Protein AF-A0A9E5VQ15-F1 (afdb_monomer_lite)

Secondary structure (DSSP, 8-state):
-----------------------PPPPPEEEEEEEEEEE---S--SS--EEEEEEEEETPPP--PPPPP---S-TT--EEEEEESSSS-SSGGGS--TTT-----SSSEEEEEEEEE-

Sequence (118 aa):
MKNKISSLLLVGFALLSLPGCKKTPDPIDESKTITVNFYVDYNYAAEQIIYHTCDVYLNAKITDIPANPTENMFVDFPNFLGWSSQQLIDDVNDLWDFEVDIVDTTYSTLSIYGIWTE

Radius of gyration: 24.03 Å; chains: 1; bounding box: 66×56×57 Å

Foldseek 3Di:
DDDDDDDDDDDDPPPPDDDPPPPDQDDFDPVAKAKEFEFADQPDDPDTDTPDIDIDTASAFDPPDDDQDCDDPDPQFNAFLAKALDSDDPDSVRHDDSVPDGRHDPDSYGYIYTDTHD

Structure (mmCIF, N/CA/C/O backbone):
data_AF-A0A9E5VQ15-F1
#
_entry.id   AF-A0A9E5VQ15-F1
#
loop_
_atom_site.group_PDB
_atom_site.id
_atom_site.type_symbol
_atom_site.label_atom_id
_atom_site.label_alt_id
_atom_site.label_comp_id
_atom_site.label_asym_id
_atom_site.label_entity_id
_atom_site.label_seq_id
_atom_site.pdbx_PDB_ins_code
_atom_site.Cartn_x
_atom_site.Cartn_y
_atom_site.Cartn_z
_atom_site.occupancy
_atom_site.B_iso_or_equiv
_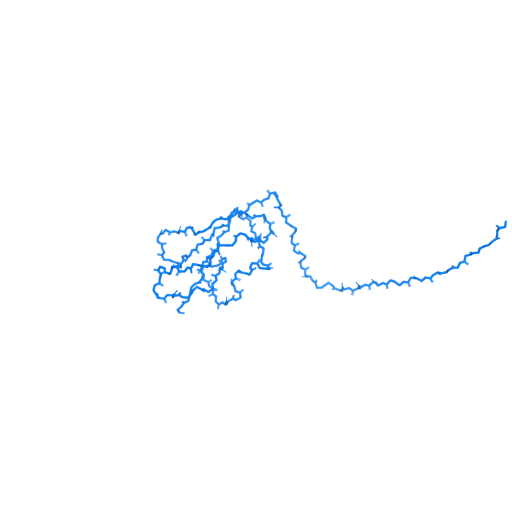atom_site.auth_seq_id
_atom_site.auth_comp_id
_atom_site.auth_asym_id
_atom_site.auth_atom_id
_atom_site.pdbx_PDB_model_num
ATOM 1 N N . MET A 1 1 ? -51.926 -38.996 38.827 1.00 38.75 1 MET A N 1
ATOM 2 C CA . MET A 1 1 ? -51.465 -39.973 37.810 1.00 38.75 1 MET A CA 1
ATOM 3 C C . MET A 1 1 ? -50.267 -39.317 37.118 1.00 38.75 1 MET A C 1
ATOM 5 O O . MET A 1 1 ? -50.475 -38.267 36.540 1.00 38.75 1 MET A O 1
ATOM 9 N N . LYS A 1 2 ? -48.988 -39.632 37.419 1.00 36.19 2 LYS A N 1
ATOM 10 C CA . LYS A 1 2 ? -48.174 -40.790 36.944 1.00 36.19 2 LYS A CA 1
ATOM 11 C C . LYS A 1 2 ? -48.510 -41.099 35.479 1.00 36.19 2 LYS A C 1
ATOM 13 O O . LYS A 1 2 ? -49.661 -41.426 35.234 1.00 36.19 2 LYS A O 1
ATOM 18 N N . ASN A 1 3 ? -47.647 -41.032 34.468 1.00 35.22 3 ASN A N 1
ATOM 19 C CA . ASN A 1 3 ? -46.207 -41.284 34.268 1.00 35.22 3 ASN A CA 1
ATOM 20 C C . ASN A 1 3 ? -45.904 -40.783 32.812 1.00 35.22 3 ASN A C 1
ATOM 22 O O . ASN A 1 3 ? -46.858 -40.606 32.066 1.00 35.22 3 ASN A O 1
ATOM 26 N N . LYS A 1 4 ? -44.700 -40.558 32.265 1.00 37.53 4 LYS A N 1
ATOM 27 C CA . LYS A 1 4 ? -43.433 -41.306 32.317 1.00 37.53 4 LYS A CA 1
ATOM 28 C C . LYS A 1 4 ? -42.339 -40.480 31.599 1.00 37.53 4 LYS A C 1
ATOM 30 O O . LYS A 1 4 ? -42.614 -39.822 30.603 1.00 37.53 4 LYS A O 1
ATOM 35 N N . ILE A 1 5 ? -41.119 -40.574 32.117 1.00 49.34 5 ILE A N 1
ATOM 36 C CA . ILE A 1 5 ? -39.846 -40.078 31.571 1.00 49.34 5 ILE A CA 1
ATOM 37 C C . ILE A 1 5 ? -39.312 -41.096 30.548 1.00 49.34 5 ILE A C 1
ATOM 39 O O . ILE A 1 5 ? -39.452 -42.292 30.799 1.00 49.34 5 ILE A O 1
ATOM 43 N N . SER A 1 6 ? -38.681 -40.639 29.459 1.00 42.62 6 SER A N 1
ATOM 44 C CA . SER A 1 6 ? -37.606 -41.324 28.701 1.00 42.62 6 SER A CA 1
ATOM 45 C C . SER A 1 6 ? -37.245 -40.475 27.473 1.00 42.62 6 SER A C 1
ATOM 47 O O . SER A 1 6 ? -38.152 -39.947 26.849 1.00 42.62 6 SER A O 1
ATOM 49 N N . SER A 1 7 ? -36.018 -40.319 26.984 1.00 41.28 7 SER A N 1
ATOM 50 C CA . SER A 1 7 ? -34.651 -40.591 27.434 1.00 41.28 7 SER A CA 1
ATOM 51 C C . SER A 1 7 ? -33.729 -39.900 26.408 1.00 41.28 7 SER A C 1
ATOM 53 O O . SER A 1 7 ? -34.032 -39.914 25.222 1.00 41.28 7 SER A O 1
ATOM 55 N N . LEU A 1 8 ? -32.635 -39.309 26.897 1.00 42.75 8 LEU A N 1
ATOM 56 C CA . LEU A 1 8 ? -31.295 -39.166 26.300 1.00 42.75 8 LEU A CA 1
ATOM 57 C C . LEU A 1 8 ? -31.099 -39.341 24.774 1.00 42.75 8 LEU A C 1
ATOM 59 O O . LEU A 1 8 ? -31.281 -40.435 24.253 1.00 42.75 8 LEU A O 1
ATOM 63 N N . LEU A 1 9 ? -30.416 -38.365 24.159 1.00 39.84 9 LEU A N 1
ATOM 64 C CA . LEU A 1 9 ? -29.034 -38.581 23.698 1.00 39.84 9 LEU A CA 1
ATOM 65 C C . LEU A 1 9 ? -28.250 -37.253 23.682 1.00 39.84 9 LEU A C 1
ATOM 67 O O . LEU A 1 9 ? -28.521 -36.355 22.890 1.00 39.84 9 LEU A O 1
ATOM 71 N N . LEU A 1 10 ? -27.264 -37.149 24.577 1.00 42.97 10 LEU A N 1
ATOM 72 C CA . LEU A 1 10 ? -26.097 -36.289 24.397 1.00 42.97 10 LEU A CA 1
ATOM 73 C C . LEU A 1 10 ? -25.320 -36.810 23.181 1.00 42.97 10 LEU A C 1
ATOM 75 O O . LEU A 1 10 ? -24.935 -37.977 23.171 1.00 42.97 10 LEU A O 1
ATOM 79 N N . VAL A 1 11 ? -24.980 -35.935 22.240 1.00 45.22 11 VAL A N 1
ATOM 80 C CA . VAL A 1 11 ? -23.720 -36.063 21.502 1.00 45.22 11 VAL A CA 1
ATOM 81 C C . VAL A 1 11 ? -22.997 -34.741 21.668 1.00 45.22 11 VAL A C 1
ATOM 83 O O . VAL A 1 11 ? -23.245 -33.768 20.962 1.00 45.22 11 VAL A O 1
ATOM 86 N N . GLY A 1 12 ? -22.140 -34.705 22.685 1.00 43.19 12 GLY A N 1
ATOM 87 C CA . GLY A 1 12 ? -21.109 -33.694 22.783 1.00 43.19 12 GLY A CA 1
ATOM 88 C C . GLY A 1 12 ? -20.116 -33.915 21.654 1.00 43.19 12 GLY A C 1
ATOM 89 O O . GLY A 1 12 ? -19.442 -34.940 21.614 1.00 43.19 12 GLY A O 1
ATOM 90 N N . PHE A 1 13 ? -20.007 -32.939 20.762 1.00 41.53 13 PHE A N 1
ATOM 91 C CA . PHE A 1 13 ? -18.789 -32.740 19.991 1.00 41.53 13 PHE A CA 1
ATOM 92 C C . PHE A 1 13 ? -17.978 -31.666 20.714 1.00 41.53 13 PHE A C 1
ATOM 94 O O . PHE A 1 13 ? -17.990 -30.489 20.368 1.00 41.53 13 PHE A O 1
ATOM 101 N N . ALA A 1 14 ? -17.307 -32.084 21.788 1.00 43.06 14 ALA A N 1
ATOM 102 C CA . ALA A 1 14 ? -16.170 -31.342 22.301 1.00 43.06 14 ALA A CA 1
ATOM 103 C C . ALA A 1 14 ? -15.032 -31.534 21.291 1.00 43.06 14 ALA A C 1
ATOM 105 O O . ALA A 1 14 ? -14.284 -32.509 21.358 1.00 43.06 14 ALA A O 1
ATOM 106 N N . LEU A 1 15 ? -14.933 -30.629 20.316 1.00 46.72 15 LEU A N 1
ATOM 107 C CA . LEU A 1 15 ? -13.711 -30.473 19.536 1.00 46.72 15 LEU A CA 1
ATOM 108 C C . LEU A 1 15 ? -12.662 -29.860 20.461 1.00 46.72 15 LEU A C 1
ATOM 110 O O . LEU A 1 15 ? -12.552 -28.647 20.608 1.00 46.72 15 LEU A O 1
ATOM 114 N N . LEU A 1 16 ? -11.911 -30.736 21.122 1.00 46.84 16 LEU A N 1
ATOM 115 C CA . LEU A 1 16 ? -10.637 -30.410 21.742 1.00 46.84 16 LEU A CA 1
ATOM 116 C C . LEU A 1 16 ? -9.626 -30.121 20.625 1.00 46.84 16 LEU A C 1
ATOM 118 O O . LEU A 1 16 ? -8.854 -30.992 20.230 1.00 46.84 16 LEU A O 1
ATOM 122 N N . SER A 1 17 ? -9.636 -28.902 20.091 1.00 48.12 17 SER A N 1
ATOM 123 C CA . SER A 1 17 ? -8.495 -28.374 19.345 1.00 48.12 17 SER A CA 1
ATOM 124 C C . SER A 1 17 ? -7.502 -27.788 20.346 1.00 48.12 17 SER A C 1
ATOM 126 O O . SER A 1 17 ? -7.749 -26.739 20.941 1.00 48.12 17 SER A O 1
ATOM 128 N N . LEU A 1 18 ? -6.395 -28.499 20.560 1.00 52.53 18 LEU A N 1
ATOM 129 C CA . LEU A 1 18 ? -5.232 -27.997 21.289 1.00 52.53 18 LEU A CA 1
ATOM 130 C C . LEU A 1 18 ? -4.661 -26.730 20.612 1.00 52.53 18 LEU A C 1
ATOM 132 O O . LEU A 1 18 ? -4.826 -26.549 19.402 1.00 52.53 18 LEU A O 1
ATOM 136 N N . PRO A 1 19 ? -3.998 -25.849 21.384 1.00 47.19 19 PRO A N 1
ATOM 137 C CA . PRO A 1 19 ? -3.723 -24.472 21.002 1.00 47.19 19 PRO A CA 1
ATOM 138 C C . PRO A 1 19 ? -2.520 -24.392 20.062 1.00 47.19 19 PRO A C 1
ATOM 1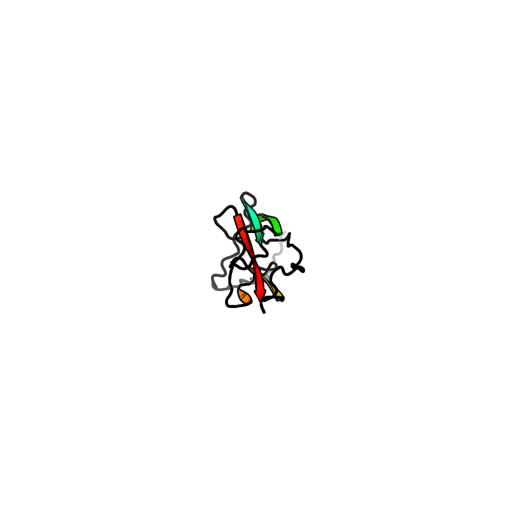40 O O . PRO A 1 19 ? -1.377 -24.244 20.486 1.00 47.19 19 PRO A O 1
ATOM 143 N N . GLY A 1 20 ? -2.778 -24.428 18.760 1.00 44.88 20 GLY A N 1
ATOM 144 C CA . GLY A 1 20 ? -1.976 -23.603 17.869 1.00 44.88 20 GLY A CA 1
ATOM 145 C C . GLY A 1 20 ? -2.397 -22.165 18.137 1.00 44.88 20 GLY A C 1
ATOM 146 O O . GLY A 1 20 ? -3.559 -21.844 17.896 1.00 44.88 20 GLY A O 1
ATOM 147 N N . CYS A 1 21 ? -1.507 -21.323 18.667 1.00 47.91 21 CYS A N 1
ATOM 148 C CA . CYS A 1 21 ? -1.710 -19.874 18.733 1.00 47.91 21 CYS A CA 1
ATOM 149 C C . CYS A 1 21 ? -1.834 -19.312 17.308 1.00 47.91 21 CYS A C 1
ATOM 151 O O . CYS A 1 21 ? -0.933 -18.654 16.804 1.00 47.91 21 CYS A O 1
ATOM 153 N N . LYS A 1 22 ? -2.951 -19.575 16.630 1.00 52.91 22 LYS A N 1
ATOM 154 C CA . LYS A 1 22 ? -3.440 -18.685 15.592 1.00 52.91 22 LYS A CA 1
ATOM 155 C C . LYS A 1 22 ? -3.928 -17.479 16.371 1.00 52.91 22 LYS A C 1
ATOM 157 O O . LYS A 1 22 ? -4.966 -17.566 17.023 1.00 52.91 22 LYS A O 1
ATOM 162 N N . LYS A 1 23 ? -3.122 -16.414 16.412 1.00 56.69 23 LYS A N 1
ATOM 163 C CA . LYS A 1 23 ? -3.589 -15.118 16.901 1.00 56.69 23 LYS A CA 1
ATOM 164 C C . LYS A 1 23 ? -4.875 -14.847 16.119 1.00 56.69 23 LYS A C 1
ATOM 166 O O . LYS A 1 23 ? -4.839 -14.789 14.892 1.00 56.69 23 LYS A O 1
ATOM 171 N N . THR A 1 24 ? -6.017 -14.844 16.801 1.00 67.88 24 THR A N 1
ATOM 172 C CA . THR A 1 24 ? -7.265 -14.407 16.178 1.00 67.88 24 THR A CA 1
ATOM 173 C C . THR A 1 24 ? -6.993 -13.007 15.632 1.00 67.88 24 THR A C 1
ATOM 175 O O . THR A 1 24 ? -6.383 -12.230 16.372 1.00 67.88 24 THR A O 1
ATOM 178 N N . PRO A 1 25 ? -7.357 -12.691 14.376 1.00 74.25 25 PRO A N 1
ATOM 179 C CA . PRO A 1 25 ? -7.196 -11.339 13.859 1.00 74.25 25 PRO A CA 1
ATOM 180 C C . PRO A 1 25 ? -7.788 -10.347 14.855 1.00 74.25 25 PRO A C 1
ATOM 182 O O . PRO A 1 25 ? -8.872 -10.595 15.399 1.00 74.25 25 PRO A O 1
ATOM 185 N N . ASP A 1 26 ? -7.049 -9.277 15.138 1.00 86.12 26 ASP A N 1
ATOM 186 C CA . ASP A 1 26 ? -7.549 -8.233 16.020 1.00 86.12 26 ASP A CA 1
ATOM 187 C C . ASP A 1 26 ? -8.843 -7.661 15.397 1.00 86.12 26 ASP A C 1
ATOM 189 O O . ASP A 1 26 ? -8.945 -7.554 14.170 1.00 86.12 26 ASP A O 1
ATOM 193 N N . PRO A 1 27 ? -9.885 -7.370 16.197 1.00 93.38 27 PRO A N 1
ATOM 194 C CA . PRO A 1 27 ? -11.137 -6.850 15.660 1.00 93.38 27 PRO A CA 1
ATOM 195 C C . PRO A 1 27 ? -10.907 -5.494 14.981 1.00 93.38 27 PRO A C 1
ATOM 197 O O . PRO A 1 27 ? -10.027 -4.734 15.390 1.00 93.38 27 PRO A O 1
ATOM 200 N N . ILE A 1 28 ? -11.728 -5.181 13.974 1.00 96.44 28 ILE A N 1
ATOM 201 C CA . ILE A 1 28 ? -11.714 -3.872 13.310 1.00 96.44 28 ILE A CA 1
ATOM 202 C C . ILE A 1 28 ? -11.987 -2.777 14.350 1.00 96.44 28 ILE A C 1
ATOM 204 O O . ILE A 1 28 ? -12.976 -2.841 15.084 1.00 96.44 28 ILE A O 1
ATOM 208 N N . ASP A 1 29 ? -11.111 -1.777 14.407 1.00 96.38 29 ASP A N 1
ATOM 209 C CA . ASP A 1 29 ? -11.230 -0.615 15.288 1.00 96.38 29 ASP A CA 1
ATOM 210 C C . ASP A 1 29 ? -11.764 0.580 14.483 1.00 96.38 29 ASP A C 1
ATOM 212 O O . ASP A 1 29 ? -11.012 1.397 13.956 1.00 96.38 29 ASP A O 1
ATOM 216 N N . GLU A 1 30 ? -13.095 0.685 14.401 1.00 95.88 30 GLU A N 1
ATOM 217 C CA . GLU A 1 30 ? -13.801 1.766 13.690 1.00 95.88 30 GLU A CA 1
ATOM 218 C C . GLU A 1 30 ? -13.586 3.159 14.316 1.00 95.88 30 GLU A C 1
ATOM 220 O O . GLU A 1 30 ? -13.986 4.171 13.739 1.00 95.88 30 GLU A O 1
ATOM 225 N N . SER A 1 31 ? -12.954 3.243 15.495 1.00 96.19 31 SER A N 1
ATOM 226 C CA . SER A 1 31 ? -12.599 4.525 16.116 1.00 96.19 31 SER A CA 1
ATOM 227 C C . SER A 1 31 ? -11.307 5.127 15.559 1.00 96.19 31 SER A C 1
ATOM 229 O O . SER A 1 31 ? -11.014 6.297 15.824 1.00 96.19 31 SER A O 1
ATOM 231 N N . LYS A 1 32 ? -10.537 4.351 14.785 1.00 96.56 32 LYS A N 1
ATOM 232 C CA . LYS A 1 32 ? -9.274 4.773 14.178 1.00 96.56 32 LYS A CA 1
ATOM 233 C C . LYS A 1 32 ? -9.323 4.625 12.670 1.00 96.56 32 LYS A C 1
ATOM 235 O O . LYS A 1 32 ? -9.424 3.520 12.147 1.00 96.56 32 LYS A O 1
ATOM 240 N N . THR A 1 33 ? -9.153 5.748 11.989 1.00 97.75 33 THR A N 1
ATOM 241 C CA . THR A 1 33 ? -8.987 5.804 10.539 1.00 97.75 33 THR A CA 1
ATOM 242 C C . THR A 1 33 ? -7.512 5.958 10.197 1.00 97.75 33 THR A C 1
ATOM 244 O O . THR A 1 33 ? -6.817 6.793 10.778 1.00 97.75 33 THR A O 1
ATOM 247 N N . ILE A 1 34 ? -7.052 5.148 9.253 1.00 98.50 34 ILE A N 1
ATOM 248 C CA . ILE A 1 34 ? -5.712 5.166 8.684 1.00 98.50 34 ILE A CA 1
ATOM 249 C C . ILE A 1 34 ? -5.833 5.649 7.246 1.00 98.50 34 ILE A C 1
ATOM 251 O O . ILE A 1 34 ? -6.543 5.040 6.446 1.00 98.50 34 ILE A O 1
ATOM 255 N N . THR A 1 35 ? -5.122 6.720 6.914 1.00 98.44 35 THR A N 1
ATOM 256 C CA . THR A 1 35 ? -5.022 7.187 5.532 1.00 98.44 35 THR A CA 1
ATOM 257 C C . THR A 1 35 ? -3.975 6.353 4.805 1.00 98.44 35 THR A C 1
ATOM 259 O O . THR A 1 35 ? -2.803 6.338 5.186 1.00 98.44 35 THR A O 1
ATOM 262 N N . VAL A 1 36 ? -4.385 5.647 3.763 1.00 98.06 36 VAL A N 1
ATOM 263 C CA . VAL A 1 36 ? -3.513 4.835 2.917 1.00 98.06 36 VAL A CA 1
ATOM 264 C C . VAL A 1 36 ? -3.175 5.632 1.668 1.00 98.06 36 VAL A C 1
ATOM 266 O O . VAL A 1 36 ? -4.068 6.019 0.919 1.00 98.06 36 VAL A O 1
ATOM 269 N N . ASN A 1 37 ? -1.887 5.864 1.435 1.00 96.19 37 ASN A N 1
ATOM 270 C CA . ASN A 1 37 ? -1.391 6.532 0.238 1.00 96.19 37 ASN A CA 1
ATOM 271 C C . ASN A 1 37 ? -0.663 5.528 -0.649 1.00 96.19 37 ASN A C 1
ATOM 273 O O . ASN A 1 37 ? 0.294 4.885 -0.213 1.00 96.19 37 ASN A O 1
ATOM 277 N N . PHE A 1 38 ? -1.101 5.433 -1.898 1.00 94.38 38 PHE A N 1
ATOM 278 C CA . PHE A 1 38 ? -0.459 4.642 -2.935 1.00 94.38 38 PHE A CA 1
ATOM 279 C C . PHE A 1 38 ? 0.518 5.516 -3.710 1.00 94.38 38 PHE A C 1
ATOM 281 O O . PHE A 1 38 ? 0.149 6.583 -4.203 1.00 94.38 38 PHE A O 1
ATOM 288 N N . TYR A 1 39 ? 1.748 5.047 -3.854 1.00 90.25 39 TYR A N 1
ATOM 289 C CA . TYR A 1 39 ? 2.821 5.718 -4.575 1.00 90.25 39 TYR A CA 1
ATOM 290 C C . TYR A 1 39 ? 3.296 4.815 -5.696 1.00 90.25 39 TYR A C 1
ATOM 292 O O . TYR A 1 39 ? 3.581 3.652 -5.459 1.00 90.25 39 TYR A O 1
ATOM 300 N N . VAL A 1 40 ? 3.438 5.338 -6.906 1.00 86.38 40 VAL A N 1
ATOM 301 C CA . VAL A 1 40 ? 3.947 4.559 -8.050 1.00 86.38 40 VAL A CA 1
ATOM 302 C C . VAL A 1 40 ? 5.473 4.551 -8.150 1.00 86.38 40 VAL A C 1
ATOM 304 O O . VAL A 1 40 ? 6.017 3.956 -9.072 1.00 86.38 40 VAL A O 1
ATOM 307 N N . ASP A 1 41 ? 6.157 5.220 -7.224 1.00 71.06 41 ASP A N 1
ATOM 308 C CA . ASP A 1 41 ? 7.548 5.620 -7.392 1.00 71.06 41 ASP A CA 1
ATOM 309 C C . ASP A 1 41 ? 8.560 4.628 -6.795 1.00 71.06 41 ASP A C 1
ATOM 311 O O . ASP A 1 41 ? 8.467 4.226 -5.632 1.00 71.06 41 ASP A O 1
ATOM 315 N N . TYR A 1 42 ? 9.564 4.297 -7.609 1.00 66.62 42 TYR A N 1
ATOM 316 C CA . TYR A 1 42 ? 10.760 3.547 -7.250 1.00 66.62 42 TYR A CA 1
ATOM 317 C C . TYR A 1 42 ? 11.840 4.539 -6.813 1.00 66.62 42 TYR A C 1
ATOM 319 O O . TYR A 1 42 ? 12.463 5.141 -7.673 1.00 66.62 42 TYR A O 1
ATOM 327 N N . ASN A 1 43 ? 12.080 4.701 -5.506 1.00 56.72 43 ASN A N 1
ATOM 328 C CA . ASN A 1 43 ? 13.302 5.239 -4.864 1.00 56.72 43 ASN A CA 1
ATOM 329 C C . ASN A 1 43 ? 14.023 6.492 -5.447 1.00 56.72 43 ASN A C 1
ATOM 331 O O . ASN A 1 43 ? 15.109 6.821 -4.963 1.00 56.72 43 ASN A O 1
ATOM 335 N N . TYR A 1 44 ? 13.481 7.209 -6.439 1.00 52.34 44 TYR A N 1
ATOM 336 C CA . TYR A 1 44 ? 14.249 8.145 -7.270 1.00 52.34 44 TYR A CA 1
ATOM 337 C C . TYR A 1 44 ? 13.555 9.467 -7.603 1.00 52.34 44 TYR A C 1
ATOM 339 O O . TYR A 1 44 ? 14.276 10.393 -7.995 1.00 52.34 44 TYR A O 1
ATOM 347 N N . ALA A 1 45 ? 12.236 9.646 -7.446 1.00 53.34 45 ALA A N 1
ATOM 348 C CA . ALA A 1 45 ? 11.704 10.996 -7.594 1.00 53.34 45 ALA A CA 1
ATOM 349 C C . ALA A 1 45 ? 12.088 11.837 -6.369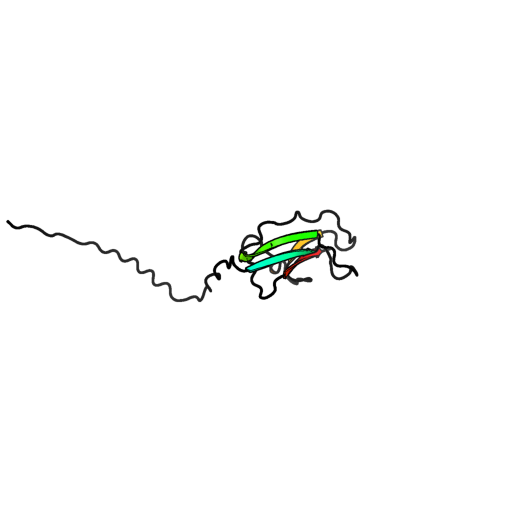 1.00 53.34 45 ALA A C 1
ATOM 351 O O . ALA A 1 45 ? 11.893 11.462 -5.214 1.00 53.34 45 ALA A O 1
ATOM 352 N N . ALA A 1 46 ? 12.614 13.035 -6.628 1.00 53.00 46 ALA A N 1
ATOM 353 C CA . ALA A 1 46 ? 12.819 14.048 -5.595 1.00 53.00 46 ALA A CA 1
ATOM 354 C C . ALA A 1 46 ? 11.498 14.458 -4.902 1.00 53.00 46 ALA A C 1
ATOM 356 O O . ALA A 1 46 ? 11.531 15.107 -3.857 1.00 53.00 46 ALA A O 1
ATOM 357 N N . GLU A 1 47 ? 10.351 14.074 -5.474 1.00 57.53 47 GLU A N 1
ATOM 358 C CA . GLU A 1 47 ? 9.008 14.343 -4.975 1.00 57.53 47 GLU A CA 1
ATOM 359 C C . GLU A 1 47 ? 8.148 13.074 -5.064 1.00 57.53 47 GLU A C 1
ATOM 361 O O . GLU A 1 47 ? 7.903 12.551 -6.148 1.00 57.53 47 GLU A O 1
ATOM 366 N N . GLN A 1 48 ? 7.665 12.592 -3.917 1.00 67.19 48 GLN A N 1
ATOM 367 C CA . GLN A 1 48 ? 6.751 11.453 -3.846 1.00 67.19 48 GLN A CA 1
ATOM 368 C C . GLN A 1 48 ? 5.373 11.858 -4.386 1.00 67.19 48 GLN A C 1
ATOM 370 O O . GLN A 1 48 ? 4.638 12.600 -3.731 1.00 67.19 48 GLN A O 1
ATOM 375 N N . ILE A 1 49 ? 5.008 11.367 -5.570 1.00 78.19 49 ILE A N 1
ATOM 376 C CA . ILE A 1 49 ? 3.685 11.611 -6.157 1.00 78.19 49 ILE A CA 1
ATOM 377 C C . ILE A 1 49 ? 2.706 10.557 -5.636 1.00 78.19 49 ILE A C 1
ATOM 379 O O . ILE A 1 49 ? 2.877 9.359 -5.867 1.00 78.19 49 ILE A O 1
ATOM 383 N N . ILE A 1 50 ? 1.665 11.016 -4.940 1.00 88.94 50 ILE A N 1
ATOM 384 C CA . ILE A 1 50 ? 0.551 10.166 -4.514 1.00 88.94 50 ILE A CA 1
ATOM 385 C C . ILE A 1 50 ? -0.314 9.856 -5.737 1.00 88.94 50 ILE A C 1
ATOM 387 O O . ILE A 1 50 ? -0.842 10.760 -6.383 1.00 88.94 50 ILE A O 1
ATOM 391 N N . TYR A 1 51 ? -0.457 8.571 -6.036 1.00 91.12 51 TYR A N 1
ATOM 392 C CA . TYR A 1 51 ? -1.275 8.052 -7.127 1.00 91.12 51 TYR A CA 1
ATOM 393 C C . TYR A 1 51 ? -2.741 7.887 -6.722 1.00 91.12 51 TYR A C 1
ATOM 395 O O . TYR A 1 51 ? -3.643 8.171 -7.507 1.00 91.12 51 TYR A O 1
ATOM 403 N N . HIS A 1 52 ? -2.974 7.447 -5.486 1.00 94.75 52 HIS A N 1
ATOM 404 C CA . HIS A 1 52 ? -4.306 7.255 -4.917 1.00 94.75 52 HIS A CA 1
ATOM 405 C C . HIS A 1 52 ? -4.257 7.386 -3.399 1.00 94.75 52 HIS A C 1
ATOM 407 O O . HIS A 1 52 ? -3.251 7.039 -2.778 1.00 94.75 52 HIS A O 1
ATOM 413 N N . THR A 1 53 ? -5.354 7.845 -2.808 1.00 97.31 53 THR A N 1
ATOM 414 C CA . THR A 1 53 ? -5.522 7.914 -1.356 1.00 97.31 53 THR A CA 1
ATOM 415 C C . THR A 1 53 ? -6.884 7.364 -0.984 1.00 97.31 53 THR A C 1
ATOM 417 O O . THR A 1 53 ? -7.888 7.744 -1.586 1.00 97.31 53 THR A O 1
ATOM 420 N N . CYS A 1 54 ? -6.924 6.531 0.049 1.00 98.31 54 CYS A N 1
ATOM 421 C CA . CYS A 1 54 ? -8.163 6.079 0.664 1.00 98.31 54 CYS A CA 1
ATOM 422 C C . CYS A 1 54 ? -8.027 6.020 2.189 1.00 98.31 54 CYS A C 1
ATOM 424 O O . CYS A 1 54 ? -6.927 6.062 2.734 1.00 98.31 54 CYS A O 1
ATOM 426 N N . ASP A 1 55 ? -9.159 5.934 2.878 1.00 98.38 55 ASP A N 1
ATOM 427 C CA . ASP A 1 55 ? -9.222 5.831 4.333 1.00 98.38 55 ASP A CA 1
ATOM 428 C C . ASP A 1 55 ? -9.738 4.445 4.729 1.00 98.38 55 ASP A C 1
ATOM 430 O O . ASP A 1 55 ? -10.738 3.959 4.194 1.00 98.38 55 ASP A O 1
ATOM 434 N N . VAL A 1 56 ? -9.061 3.805 5.682 1.00 98.12 56 VAL A N 1
ATOM 435 C CA . VAL A 1 56 ? -9.349 2.432 6.121 1.00 98.12 56 VAL A CA 1
ATOM 436 C C . VAL A 1 56 ? -9.349 2.373 7.645 1.00 98.12 56 VAL A C 1
ATOM 438 O O . VAL A 1 56 ? -8.519 3.002 8.297 1.00 98.12 56 VAL A O 1
ATOM 441 N N . TYR A 1 57 ? -10.278 1.629 8.245 1.00 98.25 57 TYR A N 1
ATOM 442 C CA . TYR A 1 57 ? -10.257 1.410 9.693 1.00 98.25 57 TYR A CA 1
ATOM 443 C C . TYR A 1 57 ? -9.084 0.516 10.106 1.00 98.25 57 TYR A C 1
ATOM 445 O O . TYR A 1 57 ? -8.705 -0.401 9.377 1.00 98.25 57 TYR A O 1
ATOM 453 N N . LEU A 1 58 ? -8.521 0.742 11.293 1.00 97.94 58 LEU A N 1
ATOM 454 C CA . LEU A 1 58 ? -7.454 -0.118 11.809 1.00 97.94 58 LEU A CA 1
ATOM 455 C C . LEU A 1 58 ? -7.941 -1.580 11.912 1.00 97.94 58 LEU A C 1
ATOM 457 O O . LEU A 1 58 ? -9.075 -1.844 12.317 1.00 97.94 58 LEU A O 1
ATOM 461 N N . ASN A 1 59 ? -7.073 -2.523 11.542 1.00 97.12 59 ASN A N 1
ATOM 462 C CA . ASN A 1 59 ? -7.324 -3.962 11.391 1.00 97.12 59 ASN A CA 1
ATOM 463 C C . ASN A 1 59 ? -8.315 -4.351 10.275 1.00 97.12 59 ASN A C 1
ATOM 465 O O . ASN A 1 59 ? -8.681 -5.523 10.166 1.00 97.12 59 ASN A O 1
ATOM 469 N N . ALA A 1 60 ? -8.753 -3.412 9.431 1.00 97.31 60 ALA A N 1
ATOM 470 C CA . ALA A 1 60 ? -9.549 -3.717 8.243 1.00 97.31 60 ALA A CA 1
ATOM 471 C C . ALA A 1 60 ? -8.668 -3.926 6.999 1.00 97.31 60 ALA A C 1
ATOM 473 O O . ALA A 1 60 ? -7.510 -3.508 6.949 1.00 97.31 60 ALA A O 1
ATOM 474 N N . LYS A 1 61 ? -9.244 -4.567 5.976 1.00 97.81 61 LYS A N 1
ATOM 475 C CA . LYS A 1 61 ? -8.633 -4.688 4.645 1.00 97.81 61 LYS A CA 1
ATOM 476 C C . LYS A 1 61 ? -8.800 -3.394 3.858 1.00 97.81 61 LYS A C 1
ATOM 478 O O . LYS A 1 61 ? -9.820 -2.711 3.984 1.00 97.81 61 LYS A O 1
ATOM 483 N N . ILE A 1 62 ? -7.847 -3.114 2.979 1.00 98.25 62 ILE A N 1
ATOM 484 C CA . ILE A 1 62 ? -7.980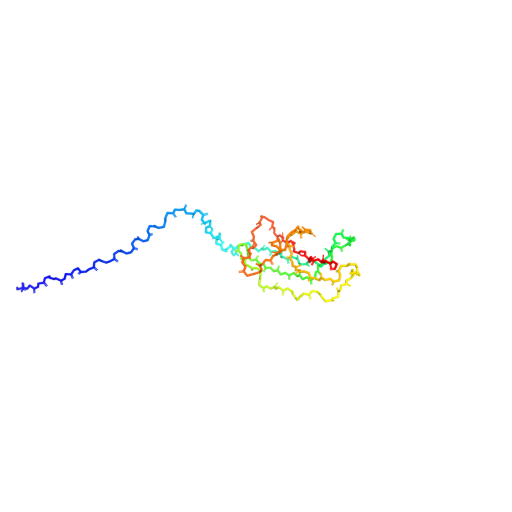 -2.050 1.984 1.00 98.25 62 ILE A CA 1
ATOM 485 C C . ILE A 1 62 ? -8.891 -2.564 0.864 1.00 98.25 62 ILE A C 1
ATOM 487 O O . ILE A 1 62 ? -8.594 -3.580 0.246 1.00 98.25 62 ILE A O 1
ATOM 491 N N . THR A 1 63 ? -10.009 -1.880 0.617 1.00 97.31 63 THR A N 1
ATOM 492 C CA . THR A 1 63 ? -10.993 -2.280 -0.414 1.00 97.31 63 THR A CA 1
ATOM 493 C C . THR A 1 63 ? -11.112 -1.279 -1.560 1.00 97.31 63 THR A C 1
ATOM 495 O O . THR A 1 63 ? -11.535 -1.646 -2.653 1.00 97.31 63 THR A O 1
ATOM 498 N N . ASP A 1 64 ? -10.704 -0.031 -1.332 1.00 97.94 64 ASP A N 1
ATOM 499 C CA . ASP A 1 64 ? -10.559 0.989 -2.366 1.00 97.94 64 ASP A CA 1
ATOM 500 C C . ASP A 1 64 ? -9.134 0.929 -2.933 1.00 97.94 64 ASP A C 1
ATOM 502 O O . ASP A 1 64 ? -8.211 1.571 -2.423 1.00 97.94 64 ASP A O 1
ATOM 506 N N . ILE A 1 65 ? -8.960 0.051 -3.923 1.00 96.06 65 ILE A N 1
ATOM 507 C CA . ILE A 1 65 ? -7.677 -0.288 -4.544 1.00 96.06 65 ILE A CA 1
ATOM 508 C C . ILE A 1 65 ? -7.602 0.428 -5.897 1.00 96.06 65 ILE A C 1
ATOM 510 O O . ILE A 1 65 ? -8.512 0.264 -6.720 1.00 96.06 65 ILE A O 1
ATOM 514 N N . PRO A 1 66 ? -6.539 1.197 -6.176 1.00 94.75 66 PRO A N 1
ATOM 515 C CA . PRO A 1 66 ? -6.401 1.846 -7.467 1.00 94.75 66 PRO A CA 1
ATOM 516 C C . PRO A 1 66 ? -6.113 0.827 -8.575 1.00 94.75 66 PRO A C 1
ATOM 518 O O . PRO A 1 66 ? -5.596 -0.265 -8.336 1.00 94.75 66 PRO A O 1
ATOM 521 N N . ALA A 1 67 ? -6.412 1.202 -9.820 1.00 92.50 67 ALA A N 1
ATOM 522 C CA . ALA A 1 67 ? -6.000 0.406 -10.969 1.00 92.50 67 ALA A CA 1
ATOM 523 C C . ALA A 1 67 ? -4.469 0.304 -11.036 1.00 92.50 67 ALA A C 1
ATOM 525 O O . ALA A 1 67 ? -3.759 1.225 -10.632 1.00 92.50 67 ALA A O 1
ATOM 526 N N . ASN A 1 68 ? -3.958 -0.796 -11.593 1.00 89.81 68 ASN A N 1
ATOM 527 C CA . ASN A 1 68 ? -2.524 -0.916 -11.818 1.00 89.81 68 ASN A CA 1
ATOM 528 C C . ASN A 1 68 ? -2.047 0.215 -12.746 1.00 89.81 68 ASN A C 1
ATOM 530 O O . ASN A 1 68 ? -2.691 0.466 -13.775 1.00 89.81 68 ASN A O 1
ATOM 534 N N . PRO A 1 69 ? -0.934 0.888 -12.419 1.00 86.00 69 PRO A N 1
ATOM 535 C CA . PRO A 1 69 ? -0.399 1.943 -13.261 1.00 86.00 69 PRO A CA 1
ATOM 536 C C . PRO A 1 69 ? -0.016 1.380 -14.634 1.00 86.00 69 PRO A C 1
ATOM 538 O O . PRO A 1 69 ? 0.609 0.328 -14.742 1.00 86.00 69 PRO A O 1
ATOM 541 N N . THR A 1 70 ? -0.413 2.083 -15.693 1.00 76.12 70 THR A N 1
ATOM 542 C CA . THR A 1 70 ? -0.128 1.697 -17.089 1.00 76.12 70 THR A CA 1
ATOM 543 C C . THR A 1 70 ? 0.940 2.576 -17.725 1.00 76.12 70 THR A C 1
ATOM 545 O O . THR A 1 70 ? 1.635 2.149 -18.644 1.00 76.12 70 THR A O 1
ATOM 548 N N . GLU A 1 71 ? 1.084 3.801 -17.224 1.00 67.94 71 GLU A N 1
ATOM 549 C CA . GLU A 1 71 ? 2.131 4.720 -17.632 1.00 67.94 71 GLU A CA 1
ATOM 550 C C . GLU A 1 71 ? 3.340 4.477 -16.752 1.00 67.94 71 GLU A C 1
ATOM 552 O O . GLU A 1 71 ? 3.393 4.892 -15.593 1.00 67.94 71 GLU A O 1
ATOM 557 N N . ASN A 1 72 ? 4.309 3.766 -17.314 1.00 64.06 72 ASN A N 1
ATOM 558 C CA . ASN A 1 72 ? 5.589 3.664 -16.668 1.00 64.06 72 ASN A CA 1
ATOM 559 C C . ASN A 1 72 ? 6.413 4.909 -16.978 1.00 64.06 72 ASN A C 1
ATOM 561 O O . ASN A 1 72 ? 6.809 5.147 -18.121 1.00 64.06 72 ASN A O 1
ATOM 565 N N . MET A 1 73 ? 6.672 5.705 -15.950 1.00 64.38 73 MET A N 1
ATOM 566 C CA . MET A 1 73 ? 7.593 6.833 -16.047 1.00 64.38 73 MET A CA 1
ATOM 567 C C . MET A 1 73 ? 9.073 6.392 -16.076 1.00 64.38 73 MET A C 1
ATOM 569 O O . MET A 1 73 ? 9.951 7.223 -16.305 1.00 64.38 73 MET A O 1
ATOM 573 N N . PHE A 1 74 ? 9.351 5.095 -15.905 1.00 66.75 74 PHE A N 1
ATOM 574 C CA . PHE A 1 74 ? 10.676 4.482 -15.837 1.00 66.75 74 PHE A CA 1
ATOM 575 C C . PHE A 1 74 ? 10.866 3.439 -16.947 1.00 66.75 74 PHE A C 1
ATOM 577 O O . PHE A 1 74 ? 10.310 2.345 -16.921 1.00 66.75 74 PHE A O 1
ATOM 584 N N . VAL A 1 75 ? 11.698 3.770 -17.935 1.00 70.38 75 VAL A N 1
ATOM 585 C CA . VAL A 1 75 ? 11.962 2.902 -19.099 1.00 70.38 75 VAL A CA 1
ATOM 586 C C . VAL A 1 75 ? 12.652 1.588 -18.707 1.00 70.38 75 VAL A C 1
ATOM 588 O O . VAL A 1 75 ? 12.425 0.573 -19.361 1.00 70.38 75 VAL A O 1
ATOM 591 N N . ASP A 1 76 ? 13.461 1.605 -17.646 1.00 75.06 76 ASP A N 1
ATOM 592 C CA . ASP A 1 76 ? 14.300 0.468 -17.248 1.00 75.06 76 ASP A CA 1
ATOM 593 C C . ASP A 1 76 ? 13.535 -0.621 -16.479 1.00 75.06 76 ASP A C 1
ATOM 595 O O . ASP A 1 76 ? 13.985 -1.758 -16.441 1.00 75.06 76 ASP A O 1
ATOM 599 N N . PHE A 1 77 ? 12.365 -0.305 -15.912 1.00 80.62 77 PHE A N 1
ATOM 600 C CA . PHE A 1 77 ? 11.574 -1.245 -15.107 1.00 80.62 77 PHE A CA 1
ATOM 601 C C . PHE A 1 77 ? 10.128 -1.325 -15.606 1.00 80.62 77 PHE A C 1
ATOM 603 O O . PHE A 1 77 ? 9.223 -0.969 -14.852 1.00 80.62 77 PHE A O 1
ATOM 610 N N . PRO A 1 78 ? 9.884 -1.734 -16.871 1.00 80.38 78 PRO A N 1
ATOM 611 C CA . PRO A 1 78 ? 8.602 -1.599 -17.568 1.00 80.38 78 PRO A CA 1
ATOM 612 C C . PRO A 1 78 ? 7.435 -2.325 -16.886 1.00 80.38 78 PRO A C 1
ATOM 614 O O . PRO A 1 78 ? 6.280 -1.956 -17.113 1.00 80.38 78 PRO A O 1
ATOM 617 N N . ASN A 1 79 ? 7.714 -3.340 -16.070 1.00 86.25 79 ASN A N 1
ATOM 618 C CA . ASN A 1 79 ? 6.721 -4.299 -15.611 1.00 86.25 79 ASN A CA 1
ATOM 619 C C . ASN A 1 79 ? 6.259 -3.982 -14.186 1.00 86.25 79 ASN A C 1
ATOM 621 O O . ASN A 1 79 ? 7.006 -4.156 -13.227 1.00 86.25 79 ASN A O 1
ATOM 625 N N . PHE A 1 80 ? 5.005 -3.548 -14.039 1.00 89.00 80 PHE A N 1
ATOM 626 C CA . PHE A 1 80 ? 4.376 -3.411 -12.727 1.00 89.00 80 PHE A CA 1
ATOM 627 C C . PHE A 1 80 ? 4.098 -4.794 -12.136 1.00 89.00 80 PHE A C 1
ATOM 629 O O . PHE A 1 80 ? 3.351 -5.585 -12.719 1.00 89.00 80 PHE A O 1
ATOM 636 N N . LEU A 1 81 ? 4.679 -5.075 -10.976 1.00 91.56 81 LEU A N 1
ATOM 637 C CA . LEU A 1 81 ? 4.559 -6.362 -10.303 1.00 91.56 81 LEU A CA 1
ATOM 638 C C . LEU A 1 81 ? 3.415 -6.369 -9.281 1.00 91.56 81 LEU A C 1
ATOM 640 O O . LEU A 1 81 ? 2.704 -7.365 -9.158 1.00 91.56 81 LEU A O 1
ATOM 644 N N . GLY A 1 82 ? 3.215 -5.262 -8.567 1.00 93.38 82 GLY A N 1
ATOM 645 C CA . GLY A 1 82 ? 2.180 -5.154 -7.547 1.00 93.38 82 GLY A CA 1
ATOM 646 C C . GLY A 1 82 ? 2.435 -4.024 -6.561 1.00 93.38 82 GLY A C 1
ATOM 647 O O . GLY A 1 82 ? 3.266 -3.149 -6.784 1.00 93.38 82 GLY A O 1
ATOM 648 N N . TRP A 1 83 ? 1.705 -4.059 -5.456 1.00 94.81 83 TRP A N 1
ATOM 649 C CA . TRP A 1 83 ? 1.782 -3.076 -4.382 1.00 94.81 83 TRP A CA 1
ATOM 650 C C . TRP A 1 83 ? 2.473 -3.688 -3.163 1.00 94.81 83 TRP A C 1
ATOM 652 O O . TRP A 1 83 ? 2.258 -4.861 -2.889 1.00 94.81 83 TRP A O 1
ATOM 662 N N . SER A 1 84 ? 3.268 -2.932 -2.409 1.00 94.25 84 SER A N 1
ATOM 663 C CA . SER A 1 84 ? 3.876 -3.392 -1.152 1.00 94.25 84 SER A CA 1
ATOM 664 C C . SER A 1 84 ? 3.945 -2.268 -0.122 1.00 94.25 84 SER A C 1
ATOM 666 O O . SER A 1 84 ? 4.056 -1.099 -0.471 1.00 94.25 84 SER A O 1
ATOM 668 N N . SER A 1 85 ? 3.914 -2.594 1.169 1.00 92.69 85 SER A N 1
ATOM 669 C CA . SER A 1 85 ? 4.232 -1.628 2.233 1.00 92.69 85 SER A CA 1
ATOM 670 C C . SER A 1 85 ? 5.737 -1.332 2.335 1.00 92.69 85 SER A C 1
ATOM 672 O O . SER A 1 85 ? 6.148 -0.413 3.048 1.00 92.69 85 SER A O 1
ATOM 674 N N . GLN A 1 86 ? 6.560 -2.085 1.601 1.00 90.50 86 GLN A N 1
ATOM 675 C CA . GLN A 1 86 ? 8.000 -1.898 1.474 1.00 90.50 86 GLN A CA 1
ATOM 676 C C . GLN A 1 86 ? 8.327 -1.225 0.137 1.00 90.50 86 GLN A C 1
ATOM 678 O O . GLN A 1 86 ? 7.656 -1.449 -0.863 1.00 90.50 86 GLN A O 1
ATOM 683 N N . GLN A 1 87 ? 9.369 -0.392 0.109 1.00 85.38 87 GLN A N 1
ATOM 684 C CA . GLN A 1 87 ? 9.821 0.272 -1.126 1.00 85.38 87 GLN A CA 1
ATOM 685 C C . GLN A 1 87 ? 10.625 -0.662 -2.040 1.00 85.38 87 GLN A C 1
ATOM 687 O O . GLN A 1 87 ? 10.743 -0.416 -3.236 1.00 85.38 87 GLN A O 1
ATOM 692 N N . LEU A 1 88 ? 11.213 -1.708 -1.461 1.00 85.38 88 LEU A N 1
ATOM 693 C CA . LEU A 1 88 ? 11.958 -2.762 -2.134 1.00 85.38 88 LEU A CA 1
ATOM 694 C C . LEU A 1 88 ? 11.526 -4.085 -1.514 1.00 85.38 88 LEU A C 1
ATOM 696 O O . LEU A 1 88 ? 11.345 -4.151 -0.299 1.00 85.38 88 LEU A O 1
ATOM 700 N N . ILE A 1 89 ? 11.379 -5.108 -2.345 1.00 87.81 89 ILE A N 1
ATOM 701 C CA . ILE A 1 89 ? 11.033 -6.459 -1.913 1.00 87.81 89 ILE A CA 1
ATOM 702 C C . ILE A 1 89 ? 12.056 -7.448 -2.459 1.00 87.81 89 ILE A C 1
ATOM 704 O O . ILE A 1 89 ? 12.573 -7.255 -3.561 1.00 87.81 89 ILE A O 1
ATOM 708 N N . ASP A 1 90 ? 12.318 -8.505 -1.695 1.00 87.88 90 ASP A N 1
ATOM 709 C CA . ASP A 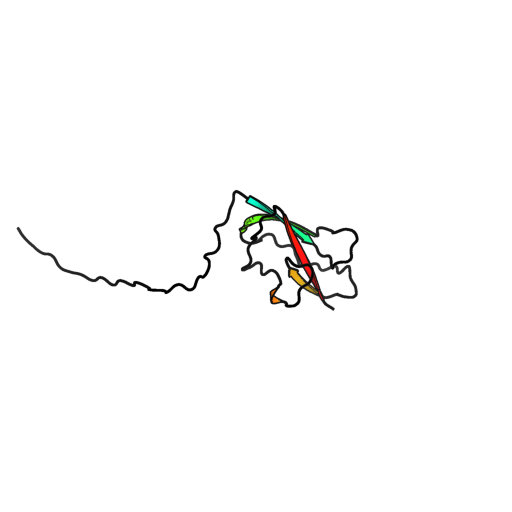1 90 ? 13.193 -9.605 -2.113 1.00 87.88 90 ASP A CA 1
ATOM 710 C C . ASP A 1 90 ? 12.379 -10.797 -2.659 1.00 87.88 90 ASP A C 1
ATOM 712 O O . ASP A 1 90 ? 12.894 -11.588 -3.453 1.00 87.88 90 ASP A O 1
ATOM 716 N N . ASP A 1 91 ? 11.105 -10.924 -2.263 1.00 90.88 91 ASP A N 1
ATOM 717 C CA . ASP A 1 91 ? 10.180 -11.984 -2.679 1.00 90.88 91 ASP A CA 1
ATOM 718 C C . ASP A 1 91 ? 8.814 -11.387 -3.078 1.00 90.88 91 ASP A C 1
ATOM 720 O O . ASP A 1 91 ? 8.311 -10.458 -2.453 1.00 90.88 91 ASP A O 1
ATOM 724 N N . VAL A 1 92 ? 8.166 -11.955 -4.100 1.00 90.56 92 VAL A N 1
ATOM 725 C CA . VAL A 1 92 ? 6.789 -11.604 -4.501 1.00 90.56 92 VAL A CA 1
ATOM 726 C C . VAL A 1 92 ? 5.774 -11.814 -3.374 1.00 90.56 92 VAL A C 1
ATOM 728 O O . VAL A 1 92 ? 4.708 -11.209 -3.395 1.00 90.56 92 VAL A O 1
ATOM 731 N N . ASN A 1 93 ? 6.096 -12.651 -2.387 1.00 93.62 93 ASN A N 1
ATOM 732 C CA . ASN A 1 93 ? 5.280 -12.842 -1.188 1.00 93.62 93 ASN A CA 1
ATOM 733 C C . ASN A 1 93 ? 5.282 -11.624 -0.243 1.00 93.62 93 ASN A C 1
ATOM 735 O O . ASN A 1 93 ? 4.454 -11.576 0.661 1.00 93.62 93 ASN A O 1
ATOM 739 N N . ASP A 1 94 ? 6.181 -10.654 -0.443 1.00 93.38 94 ASP A N 1
ATOM 740 C CA . ASP A 1 94 ? 6.196 -9.378 0.288 1.00 93.38 94 ASP A CA 1
ATOM 741 C C . ASP A 1 94 ? 5.281 -8.317 -0.358 1.00 93.38 94 ASP A C 1
ATOM 743 O O . ASP A 1 94 ? 5.196 -7.172 0.110 1.00 93.38 94 ASP A O 1
ATOM 747 N N . LEU A 1 95 ? 4.619 -8.666 -1.466 1.00 95.94 95 LEU A N 1
ATOM 748 C CA . LEU A 1 95 ? 3.542 -7.861 -2.026 1.00 95.94 95 LEU A CA 1
ATOM 749 C C . LEU A 1 95 ? 2.328 -7.915 -1.103 1.00 95.94 95 LEU A C 1
ATOM 751 O O . LEU A 1 95 ? 2.012 -8.941 -0.509 1.00 95.94 95 LEU A O 1
ATOM 755 N N . TRP A 1 96 ? 1.625 -6.794 -1.041 1.00 96.81 96 TRP A N 1
ATOM 756 C CA . TRP A 1 96 ? 0.369 -6.667 -0.332 1.00 96.81 96 TRP A CA 1
ATOM 757 C C . TRP A 1 96 ? -0.708 -7.513 -1.016 1.00 96.81 96 TRP A C 1
ATOM 759 O O . TRP A 1 96 ? -1.090 -7.247 -2.162 1.00 96.81 96 TRP A O 1
ATOM 769 N N . ASP A 1 97 ? -1.240 -8.500 -0.304 1.00 97.12 97 ASP A N 1
ATOM 770 C CA . ASP A 1 97 ? -2.383 -9.295 -0.738 1.00 97.12 97 ASP A CA 1
ATOM 771 C C . ASP A 1 97 ? -3.667 -8.684 -0.164 1.00 97.12 97 ASP A C 1
ATOM 773 O O . ASP A 1 97 ? -4.047 -8.898 0.987 1.00 97.12 97 ASP A O 1
ATOM 777 N N . PHE A 1 98 ? -4.374 -7.918 -0.997 1.00 96.69 98 PHE A N 1
ATOM 778 C CA . PHE A 1 98 ? -5.608 -7.223 -0.616 1.00 96.69 98 PHE A CA 1
ATOM 779 C C . PHE A 1 98 ? -6.740 -8.155 -0.154 1.00 96.69 98 PHE A C 1
ATOM 781 O O . PHE A 1 98 ? -7.691 -7.695 0.486 1.00 96.69 98 PHE A O 1
ATOM 788 N N . GLU A 1 99 ? -6.649 -9.459 -0.428 1.00 96.00 99 GLU A N 1
ATOM 789 C CA . GLU A 1 99 ? -7.630 -10.441 0.022 1.00 96.00 99 GLU A CA 1
ATOM 790 C C . GLU A 1 99 ? -7.349 -10.973 1.429 1.00 96.00 99 GLU A C 1
ATOM 792 O O . GLU A 1 99 ? -8.251 -11.560 2.037 1.00 96.00 99 GLU A O 1
ATOM 797 N N . VAL A 1 100 ? -6.158 -10.772 1.994 1.00 94.75 100 VAL A N 1
ATOM 798 C CA . VAL A 1 100 ? -5.799 -11.325 3.315 1.00 94.75 100 VAL A CA 1
ATOM 799 C C . VAL A 1 100 ? -5.165 -10.305 4.250 1.00 94.75 100 VAL A C 1
ATOM 801 O O . VAL A 1 100 ? -5.423 -10.375 5.454 1.00 94.75 100 VAL A O 1
ATOM 804 N N . ASP A 1 101 ? -4.412 -9.348 3.719 1.00 96.44 101 ASP A N 1
ATOM 805 C CA . ASP A 1 101 ? -3.681 -8.373 4.510 1.00 96.44 101 ASP A CA 1
ATOM 806 C C . ASP A 1 101 ? -4.608 -7.311 5.093 1.00 96.44 101 ASP A C 1
ATOM 808 O O . ASP A 1 101 ? -5.574 -6.844 4.478 1.00 96.44 101 ASP A O 1
ATOM 812 N N . ILE A 1 102 ? -4.288 -6.918 6.321 1.00 96.62 102 ILE A N 1
ATOM 813 C CA . ILE A 1 102 ? -5.007 -5.900 7.076 1.00 96.62 102 ILE A CA 1
ATOM 814 C C . ILE A 1 102 ? -4.083 -4.729 7.370 1.00 96.62 102 ILE A C 1
ATOM 816 O O . ILE A 1 102 ? -2.869 -4.880 7.511 1.00 96.62 102 ILE A O 1
ATOM 820 N N . VAL A 1 103 ? -4.670 -3.550 7.521 1.00 96.88 103 VAL A N 1
ATOM 821 C CA . VAL A 1 103 ? -3.949 -2.376 7.998 1.00 96.88 103 VAL A CA 1
ATOM 822 C C . VAL A 1 103 ? -3.707 -2.534 9.500 1.00 96.88 103 VAL A C 1
ATOM 824 O O . VAL A 1 103 ? -4.575 -2.209 10.305 1.00 96.88 103 VAL A O 1
ATOM 827 N N . ASP A 1 104 ? -2.533 -3.039 9.875 1.00 95.12 104 ASP A N 1
ATOM 828 C CA . ASP A 1 104 ? -2.061 -3.128 11.263 1.00 95.12 104 ASP A CA 1
ATOM 829 C C . ASP A 1 104 ? -0.880 -2.167 11.458 1.00 95.12 104 ASP A C 1
ATOM 831 O O . ASP A 1 104 ? 0.261 -2.445 11.087 1.00 95.12 104 ASP A O 1
ATOM 835 N N . THR A 1 105 ? -1.168 -0.972 11.972 1.00 93.50 105 THR A N 1
ATOM 836 C CA . THR A 1 105 ? -0.163 0.070 12.196 1.00 93.50 105 THR A CA 1
ATOM 837 C C . THR A 1 105 ? -0.492 0.903 13.428 1.00 93.50 105 THR A C 1
ATOM 839 O O . THR A 1 105 ? -1.636 1.013 13.865 1.00 93.50 105 THR A O 1
ATOM 842 N N . THR A 1 106 ? 0.534 1.536 13.991 1.00 93.75 106 THR A N 1
ATOM 843 C CA . THR A 1 106 ? 0.376 2.528 15.066 1.00 93.75 106 THR A CA 1
ATOM 844 C C . THR A 1 106 ? 0.335 3.966 14.544 1.00 93.75 106 THR A C 1
ATOM 846 O O . THR A 1 106 ? 0.031 4.886 15.304 1.00 93.75 106 THR A O 1
ATOM 849 N N . TYR A 1 107 ? 0.625 4.166 13.256 1.00 94.19 107 TYR A N 1
ATOM 850 C CA . TYR A 1 107 ? 0.619 5.467 12.593 1.00 94.19 107 TYR A CA 1
ATOM 851 C C . TYR A 1 107 ? -0.757 5.779 12.006 1.00 94.19 107 TYR A C 1
ATOM 853 O O . TYR A 1 107 ? -1.485 4.876 11.621 1.00 94.19 107 TYR A O 1
ATOM 861 N N . SER A 1 108 ? -1.098 7.059 11.857 1.00 96.50 108 SER A N 1
ATOM 862 C CA . SER A 1 108 ? -2.329 7.490 11.170 1.00 96.50 108 SER A CA 1
ATOM 863 C C . SER A 1 108 ? -2.252 7.381 9.643 1.00 96.50 108 SER A C 1
ATOM 865 O O . SER A 1 108 ? -3.215 7.702 8.953 1.00 96.50 108 SER A O 1
ATOM 867 N N . THR A 1 109 ? -1.098 6.984 9.107 1.00 96.56 109 THR A N 1
ATOM 868 C CA . THR A 1 109 ? -0.842 6.913 7.670 1.00 96.56 109 THR A CA 1
ATOM 869 C C . THR A 1 109 ? -0.073 5.641 7.339 1.00 96.56 109 THR A C 1
ATOM 871 O O . THR A 1 109 ? 0.873 5.289 8.047 1.00 96.56 109 THR A O 1
ATOM 874 N N . LEU A 1 110 ? -0.473 4.974 6.259 1.00 96.12 110 LEU A N 1
ATOM 875 C CA . LEU A 1 110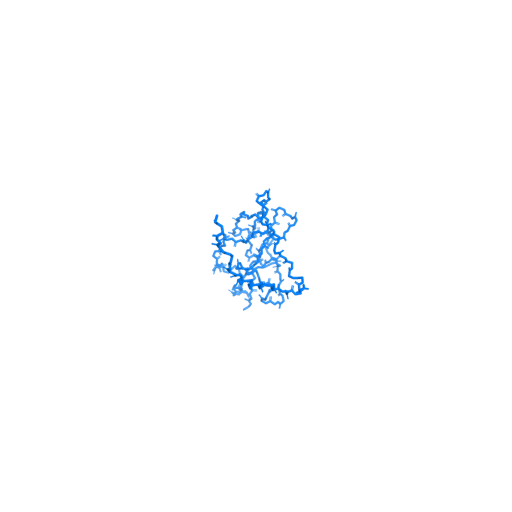 ? 0.218 3.835 5.660 1.00 96.12 110 LEU A CA 1
ATOM 876 C C . LEU A 1 110 ? 0.624 4.206 4.231 1.00 96.12 110 LEU A C 1
ATOM 878 O O . LEU A 1 110 ? -0.206 4.666 3.451 1.00 96.12 110 LEU A O 1
ATOM 882 N N . SER A 1 111 ? 1.888 3.983 3.888 1.00 94.81 111 SER A N 1
ATOM 883 C CA . SER A 1 111 ? 2.367 4.113 2.512 1.00 94.81 111 SER A CA 1
ATOM 884 C C . SER A 1 111 ? 2.406 2.742 1.851 1.00 94.81 111 SER A C 1
ATOM 886 O O . SER A 1 111 ? 2.964 1.803 2.418 1.00 94.81 111 SER A O 1
ATOM 888 N N . ILE A 1 112 ? 1.836 2.649 0.655 1.00 94.62 112 ILE A N 1
ATOM 889 C CA . ILE A 1 112 ? 1.880 1.477 -0.214 1.00 94.62 112 ILE A CA 1
ATOM 890 C C . ILE A 1 112 ? 2.578 1.889 -1.512 1.00 94.62 112 ILE A C 1
ATOM 892 O O . ILE A 1 112 ? 2.182 2.850 -2.164 1.00 94.62 112 ILE A O 1
ATOM 896 N N . TYR A 1 113 ? 3.635 1.183 -1.879 1.00 91.81 113 TYR A N 1
ATOM 897 C CA . TYR A 1 113 ? 4.511 1.481 -3.001 1.00 91.81 113 TYR A CA 1
ATOM 898 C C . TYR A 1 113 ? 4.265 0.505 -4.144 1.00 91.81 113 TYR A C 1
ATOM 900 O O . TYR A 1 113 ? 4.090 -0.694 -3.935 1.00 91.81 113 TYR A O 1
ATOM 908 N N . GLY A 1 114 ? 4.246 1.029 -5.361 1.00 90.81 114 GLY A N 1
ATOM 909 C CA . GLY A 1 114 ? 4.233 0.252 -6.581 1.00 90.81 114 GLY A CA 1
ATOM 910 C C . GLY A 1 114 ? 5.604 -0.364 -6.805 1.00 90.81 114 GLY A C 1
ATOM 911 O O . GLY A 1 114 ? 6.603 0.350 -6.867 1.00 90.81 114 GLY A O 1
ATOM 912 N N . ILE A 1 115 ? 5.647 -1.684 -6.924 1.00 89.56 115 ILE A N 1
ATOM 913 C CA . ILE A 1 115 ? 6.861 -2.443 -7.197 1.00 89.56 115 ILE A CA 1
ATOM 914 C C . ILE A 1 115 ? 6.942 -2.718 -8.692 1.00 89.56 115 ILE A C 1
ATOM 916 O O . ILE A 1 115 ? 5.991 -3.217 -9.299 1.00 89.56 115 ILE A O 1
ATOM 920 N N . TRP A 1 116 ? 8.100 -2.410 -9.265 1.00 87.31 116 TRP A N 1
ATOM 921 C CA . TRP A 1 116 ? 8.385 -2.531 -10.688 1.00 87.31 116 TRP A CA 1
ATOM 922 C C . TRP A 1 116 ? 9.616 -3.401 -10.915 1.00 87.31 116 TRP A C 1
ATOM 924 O O . TRP A 1 116 ? 10.543 -3.396 -10.103 1.00 87.31 116 TRP A O 1
ATOM 934 N N . THR A 1 117 ? 9.635 -4.133 -12.024 1.00 84.44 117 THR A N 1
ATOM 935 C CA . THR A 1 117 ? 10.762 -4.979 -12.429 1.00 84.44 117 THR A CA 1
ATOM 936 C C . THR A 1 117 ? 11.141 -4.735 -13.886 1.00 84.44 117 THR A C 1
ATOM 938 O O . THR A 1 117 ? 10.336 -4.221 -14.670 1.00 84.44 117 THR A O 1
ATOM 941 N N . GLU A 1 118 ? 12.370 -5.125 -14.235 1.00 81.12 118 GLU A N 1
ATOM 942 C CA . GLU A 1 118 ? 12.846 -5.204 -15.626 1.00 81.12 118 GLU A CA 1
ATOM 943 C C . GLU A 1 118 ? 11.938 -6.097 -16.491 1.00 81.12 118 GLU A C 1
ATOM 945 O O . GLU A 1 118 ? 11.250 -6.991 -15.931 1.00 81.12 118 GLU A O 1
#

pLDDT: mean 79.58, std 20.52, range [35.22, 98.5]